Protein AF-A0A0G1IXS9-F1 (afdb_monomer)

Sequence (133 aa):
MKNGIKLLLEPGTGVRDWVRYQTLNVEIGRERLNGRSVSFVKIRNGEAQFFPSGGVEVKMPGADEFRVAFQPRKVLEIRDLKGSLIERNHYLCTECATLTGKMENYEPSTVVAGRVNANFKCTKCGHQWEKRV

pLDDT: mean 87.48, s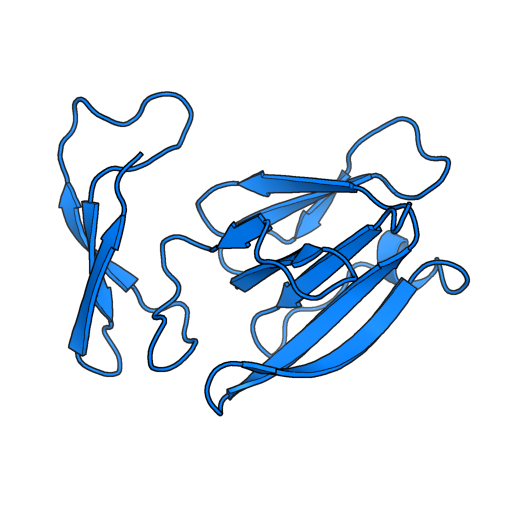td 12.35, range [40.06, 97.38]

Structure (mmCIF, N/CA/C/O backbone):
data_AF-A0A0G1IXS9-F1
#
_entry.id   AF-A0A0G1IXS9-F1
#
loop_
_atom_site.group_PDB
_atom_site.id
_atom_site.type_symbol
_atom_site.label_atom_id
_atom_site.l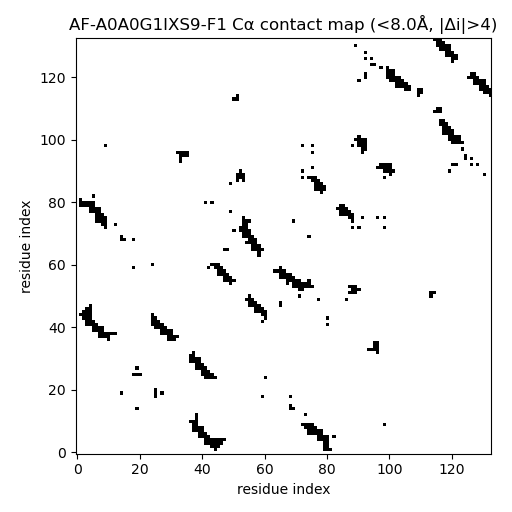abel_alt_id
_atom_site.label_comp_id
_atom_site.label_asym_id
_atom_site.label_entity_id
_atom_site.label_seq_id
_atom_site.pdbx_PDB_ins_code
_atom_site.Cartn_x
_atom_site.Cartn_y
_atom_site.Cartn_z
_atom_site.occupancy
_atom_site.B_iso_or_equiv
_atom_site.auth_seq_id
_atom_site.auth_comp_id
_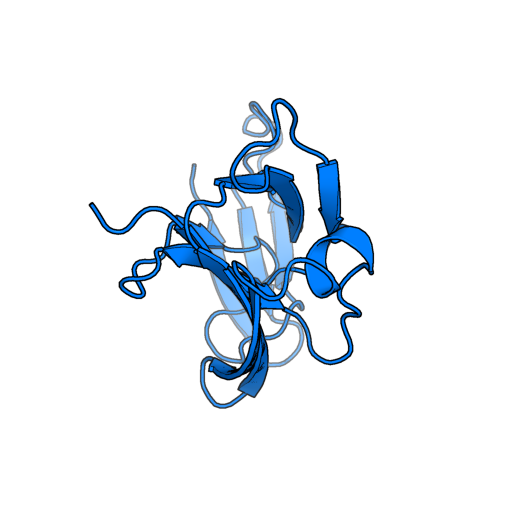atom_site.auth_asym_id
_atom_site.auth_atom_id
_atom_site.pdbx_PDB_model_num
ATOM 1 N N . MET A 1 1 ? -11.860 18.145 8.948 1.00 40.06 1 MET A N 1
ATOM 2 C CA . MET A 1 1 ? -10.645 17.323 9.133 1.00 40.06 1 MET A CA 1
ATOM 3 C C . MET A 1 1 ? -11.003 15.885 8.787 1.00 40.06 1 MET A C 1
ATOM 5 O O . MET A 1 1 ? -11.932 15.358 9.380 1.00 40.06 1 MET A O 1
ATOM 9 N N . LYS A 1 2 ? -10.400 15.296 7.749 1.00 48.25 2 LYS A N 1
ATOM 10 C CA . LYS A 1 2 ? -10.626 13.886 7.375 1.00 48.25 2 LYS A CA 1
ATOM 11 C C . LYS A 1 2 ? -9.353 13.125 7.739 1.00 48.25 2 LYS A C 1
ATOM 13 O O . LYS A 1 2 ? -8.529 12.864 6.873 1.00 48.25 2 LYS A O 1
ATOM 18 N N . ASN A 1 3 ? -9.163 12.905 9.036 1.00 78.69 3 ASN A N 1
ATOM 19 C CA . ASN A 1 3 ? -7.940 12.338 9.592 1.00 78.69 3 ASN A CA 1
ATOM 20 C C . ASN A 1 3 ? -7.949 10.834 9.319 1.00 78.69 3 ASN A C 1
ATOM 22 O O . ASN A 1 3 ? -8.888 10.144 9.712 1.00 78.69 3 ASN A O 1
ATOM 26 N N . GLY A 1 4 ? -6.962 10.328 8.593 1.00 93.06 4 GLY A N 1
ATOM 27 C CA . GLY A 1 4 ? -6.850 8.906 8.306 1.00 93.06 4 GLY A CA 1
ATOM 28 C C . GLY A 1 4 ? -6.215 8.617 6.959 1.00 93.06 4 GLY A C 1
ATOM 29 O O . GLY A 1 4 ? -6.030 9.498 6.117 1.00 93.06 4 GLY A O 1
ATOM 30 N N . ILE A 1 5 ? -5.945 7.338 6.754 1.00 95.75 5 ILE A N 1
ATOM 31 C CA . ILE A 1 5 ? -5.220 6.833 5.594 1.00 95.75 5 ILE A CA 1
ATOM 32 C C . ILE A 1 5 ? -5.960 5.666 4.955 1.00 95.75 5 ILE A C 1
ATOM 34 O O . ILE A 1 5 ? -6.707 4.932 5.608 1.00 95.75 5 ILE A O 1
ATOM 38 N N . LYS A 1 6 ? -5.699 5.466 3.671 1.00 97.38 6 LYS A N 1
ATOM 39 C CA . LYS A 1 6 ? -6.061 4.279 2.912 1.00 97.38 6 LYS A CA 1
ATOM 40 C C . LYS A 1 6 ? -4.798 3.690 2.303 1.00 97.38 6 LYS A C 1
ATOM 42 O O . LYS A 1 6 ? -4.131 4.334 1.498 1.00 97.38 6 LYS A O 1
ATOM 47 N N . LEU A 1 7 ? -4.494 2.458 2.680 1.00 96.94 7 LEU A N 1
ATOM 48 C CA . LEU A 1 7 ? -3.391 1.677 2.142 1.00 96.94 7 LEU A CA 1
ATOM 49 C C . LEU A 1 7 ? -3.930 0.771 1.041 1.00 96.94 7 LEU A C 1
ATOM 51 O O . LEU A 1 7 ? -4.837 -0.023 1.299 1.00 96.94 7 LEU A O 1
ATOM 55 N N . LEU A 1 8 ? -3.380 0.878 -0.165 1.00 97.25 8 LEU A N 1
ATOM 56 C CA . LEU A 1 8 ? -3.656 -0.052 -1.259 1.00 97.25 8 LEU A CA 1
ATOM 57 C C . LEU A 1 8 ? -2.582 -1.125 -1.261 1.00 97.25 8 LEU A C 1
ATOM 59 O O . LEU A 1 8 ? -1.395 -0.811 -1.269 1.00 97.25 8 LEU A O 1
ATOM 63 N N . LEU A 1 9 ? -2.992 -2.385 -1.226 1.00 96.62 9 LEU A N 1
ATOM 64 C CA . LEU A 1 9 ? -2.114 -3.520 -0.987 1.00 96.62 9 LEU A CA 1
ATOM 65 C C . LEU A 1 9 ? -2.015 -4.418 -2.215 1.00 96.62 9 LEU A C 1
ATOM 67 O O . LEU A 1 9 ? -2.987 -4.616 -2.952 1.00 96.62 9 LEU A O 1
ATOM 71 N N . GLU A 1 10 ? -0.847 -5.031 -2.376 1.00 94.75 10 GLU A N 1
ATOM 72 C CA . GLU A 1 10 ? -0.635 -6.076 -3.368 1.00 94.75 10 GLU A CA 1
ATOM 73 C C . GLU A 1 10 ? -1.606 -7.246 -3.106 1.00 94.75 10 GLU A C 1
ATOM 75 O O . GLU A 1 10 ? -1.794 -7.634 -1.943 1.00 94.75 10 GLU A O 1
ATOM 80 N N . PRO A 1 11 ? -2.233 -7.833 -4.144 1.00 89.94 11 PRO A N 1
ATOM 81 C CA . PRO A 1 11 ? -3.120 -8.980 -3.984 1.00 89.94 11 PRO A CA 1
ATOM 82 C C . PRO A 1 11 ? -2.480 -10.112 -3.172 1.00 89.94 11 PRO A C 1
ATOM 84 O O . PRO A 1 11 ? -1.313 -10.446 -3.356 1.00 89.94 11 PRO A O 1
ATOM 87 N N . GLY A 1 12 ? -3.252 -10.699 -2.255 1.00 89.38 12 GLY A N 1
ATOM 88 C CA . GLY A 1 12 ? -2.769 -11.748 -1.348 1.00 89.38 12 GLY A CA 1
ATOM 89 C C . GLY A 1 12 ? -1.988 -11.238 -0.131 1.00 89.38 12 GLY A C 1
ATOM 90 O O . GLY A 1 12 ? -1.596 -12.038 0.715 1.00 89.38 12 GLY A O 1
ATOM 91 N N . THR A 1 13 ? -1.782 -9.925 0.013 1.00 93.69 13 THR A N 1
ATOM 92 C CA . THR A 1 13 ? -1.177 -9.359 1.226 1.00 93.69 13 THR A CA 1
ATOM 93 C C . THR A 1 13 ? -2.099 -9.556 2.429 1.00 93.69 13 THR A C 1
ATOM 95 O O . THR A 1 13 ? -3.209 -9.025 2.471 1.00 93.69 13 THR A O 1
ATOM 98 N N . GLY A 1 14 ? -1.619 -10.301 3.426 1.00 93.06 14 GLY A N 1
ATOM 99 C CA . GLY A 1 14 ? -2.297 -10.458 4.707 1.00 93.06 14 GLY A CA 1
ATOM 100 C C . GLY A 1 14 ? -2.204 -9.191 5.556 1.00 93.06 14 GLY A C 1
ATOM 101 O O . GLY A 1 14 ? -1.127 -8.618 5.718 1.00 93.06 14 GLY A O 1
ATOM 102 N N . VAL A 1 15 ? -3.334 -8.767 6.120 1.00 93.75 15 VAL A N 1
ATOM 103 C CA . VAL A 1 15 ? -3.386 -7.684 7.113 1.00 93.75 15 VAL A CA 1
ATOM 104 C C . VAL A 1 15 ? -3.122 -8.278 8.489 1.00 93.75 15 VAL A C 1
ATOM 106 O O . VAL A 1 15 ? -3.811 -9.230 8.866 1.00 93.75 15 VAL A O 1
ATOM 109 N N . ARG A 1 16 ? -2.143 -7.722 9.215 1.00 92.88 16 ARG A N 1
ATOM 110 C CA . ARG A 1 16 ? -1.774 -8.170 10.564 1.00 92.88 16 ARG A CA 1
ATOM 111 C C . ARG A 1 16 ? -2.941 -8.028 11.538 1.00 92.88 16 ARG A C 1
ATOM 113 O O . ARG A 1 16 ? -3.686 -7.051 11.489 1.00 92.88 16 ARG A O 1
ATOM 120 N N . ASP A 1 17 ? -3.030 -8.969 12.466 1.00 94.19 17 ASP A N 1
ATOM 121 C CA . ASP A 1 17 ? -4.110 -9.076 13.449 1.00 94.19 17 ASP A CA 1
ATOM 122 C C . ASP A 1 17 ? -4.300 -7.816 14.295 1.00 94.19 17 ASP A C 1
ATOM 124 O O . ASP A 1 17 ? -5.420 -7.344 14.458 1.00 94.19 17 ASP A O 1
ATOM 128 N N . TRP A 1 18 ? -3.207 -7.196 14.745 1.00 93.19 18 TRP A N 1
ATOM 129 C CA . TRP A 1 18 ? -3.273 -5.968 15.543 1.00 93.19 18 TRP A CA 1
ATOM 130 C C . TRP A 1 18 ? -3.900 -4.780 14.791 1.00 93.19 18 TRP A C 1
ATOM 132 O O . TRP A 1 18 ? -4.461 -3.892 15.425 1.00 93.19 18 TRP A O 1
ATOM 142 N N . VAL A 1 19 ? -3.843 -4.775 13.453 1.00 92.31 19 VAL A 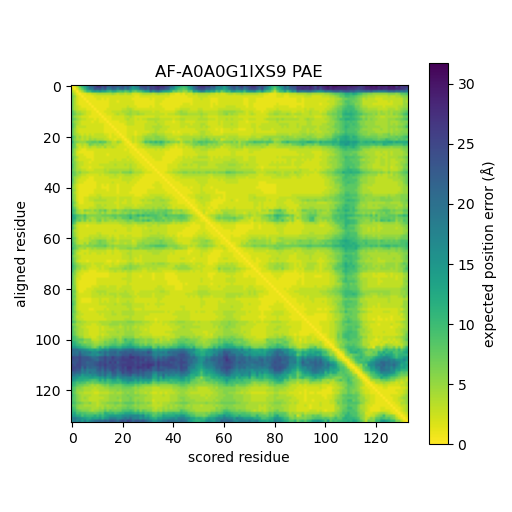N 1
ATOM 143 C CA . VAL A 1 19 ? -4.575 -3.815 12.611 1.00 92.31 19 VAL A CA 1
ATOM 144 C C . VAL A 1 19 ? -6.007 -4.303 12.404 1.00 92.31 19 VAL A C 1
ATOM 146 O O . VAL A 1 19 ? -6.957 -3.550 12.589 1.00 92.31 19 VAL A O 1
ATOM 149 N N . ARG A 1 20 ? -6.178 -5.579 12.038 1.00 91.81 20 ARG A N 1
ATOM 150 C CA . ARG A 1 20 ? -7.480 -6.170 11.697 1.00 91.81 20 ARG A CA 1
ATOM 151 C C . ARG A 1 20 ? -8.495 -6.086 12.838 1.00 91.81 20 ARG A C 1
ATOM 153 O O . ARG A 1 20 ? -9.668 -5.844 12.572 1.00 91.81 20 ARG A O 1
ATOM 160 N N . TYR A 1 21 ? -8.064 -6.279 14.082 1.00 90.69 21 TYR A N 1
ATOM 161 C CA . TYR A 1 21 ? -8.961 -6.321 15.241 1.00 90.69 21 TYR A CA 1
ATOM 162 C C . TYR A 1 21 ? -9.425 -4.940 15.731 1.00 90.69 21 TYR A C 1
ATOM 164 O O . TYR A 1 21 ? -10.271 -4.856 16.615 1.00 90.69 21 TYR A O 1
ATOM 172 N N . GLN A 1 22 ? -8.958 -3.849 15.120 1.00 87.94 22 GLN A N 1
ATOM 173 C CA . GLN A 1 22 ? -9.391 -2.481 15.427 1.00 87.94 22 GLN A CA 1
ATOM 174 C C . GLN A 1 22 ? -10.643 -2.093 14.619 1.00 87.94 22 GLN A C 1
ATOM 176 O O . GLN A 1 22 ? -10.656 -1.104 13.884 1.00 87.94 22 GLN A O 1
ATOM 181 N N . THR A 1 23 ? -11.709 -2.886 14.738 1.00 84.62 23 THR A N 1
ATOM 182 C CA . THR A 1 23 ? -12.899 -2.844 13.860 1.00 84.62 23 THR A CA 1
ATOM 183 C C . THR A 1 23 ? -13.653 -1.511 13.870 1.00 84.62 23 THR A C 1
ATOM 185 O O . THR A 1 23 ? -14.274 -1.146 12.875 1.00 84.62 23 THR A O 1
ATOM 188 N N . LEU A 1 24 ? -13.559 -0.730 14.952 1.00 85.44 24 LEU A N 1
ATOM 189 C CA . LEU A 1 24 ? -14.143 0.614 15.015 1.00 85.44 24 LEU A CA 1
ATOM 190 C C . LEU A 1 24 ? -13.416 1.620 14.115 1.00 85.44 24 LEU A C 1
ATOM 192 O O . LEU A 1 24 ? -14.026 2.585 13.667 1.00 85.44 24 LEU A O 1
ATOM 196 N N . ASN A 1 25 ? -12.140 1.404 13.803 1.00 92.25 25 ASN A N 1
ATOM 197 C CA . ASN A 1 25 ? -11.328 2.350 13.034 1.00 92.25 25 ASN A CA 1
ATOM 198 C C . ASN A 1 25 ? -10.891 1.800 11.675 1.00 92.25 25 ASN A C 1
ATOM 200 O O . ASN A 1 25 ? -10.502 2.585 10.809 1.00 92.25 25 ASN A O 1
ATOM 204 N N . VAL A 1 26 ? -10.978 0.484 11.478 1.00 95.25 26 VAL A N 1
ATOM 205 C CA . VAL A 1 26 ? -10.414 -0.207 10.322 1.00 95.25 26 VAL A CA 1
ATOM 206 C C . VAL A 1 26 ? -11.498 -0.789 9.423 1.00 95.25 26 VAL A C 1
ATOM 208 O O . VAL A 1 26 ? -12.358 -1.544 9.864 1.00 95.25 26 VAL A O 1
ATOM 211 N N . GLU A 1 27 ? -11.407 -0.476 8.134 1.00 96.12 27 GLU A N 1
ATOM 212 C CA . GLU A 1 27 ? -12.209 -1.083 7.069 1.00 96.12 27 GLU A CA 1
ATOM 213 C C . GLU A 1 27 ? -11.262 -1.784 6.091 1.00 96.12 27 GLU A C 1
ATOM 215 O O . GLU A 1 27 ? -10.310 -1.178 5.594 1.00 96.12 27 GLU A O 1
ATOM 220 N N . ILE A 1 28 ? -11.521 -3.059 5.804 1.00 96.06 28 ILE A N 1
ATOM 221 C CA . ILE A 1 28 ? -10.736 -3.862 4.863 1.00 96.06 28 ILE A CA 1
ATOM 222 C C . ILE A 1 28 ? -11.652 -4.274 3.721 1.00 96.06 28 ILE A C 1
ATOM 224 O O . ILE A 1 28 ? -12.764 -4.744 3.950 1.00 96.06 28 ILE A O 1
ATOM 228 N N . GLY A 1 29 ? -11.178 -4.135 2.490 1.00 95.50 29 GLY A N 1
ATOM 229 C CA . GLY A 1 29 ? -11.973 -4.494 1.325 1.00 95.50 29 GLY A CA 1
ATOM 230 C C . GLY A 1 29 ? -11.137 -4.657 0.070 1.00 95.50 29 GLY A C 1
ATOM 231 O O . GLY A 1 29 ? -9.920 -4.850 0.123 1.00 95.50 29 GLY A O 1
ATOM 232 N N . ARG A 1 30 ? -11.813 -4.599 -1.076 1.00 96.38 30 ARG A N 1
ATOM 233 C CA . ARG A 1 30 ? -11.198 -4.672 -2.401 1.00 96.38 30 ARG A CA 1
ATOM 234 C C . ARG A 1 30 ? -11.694 -3.540 -3.280 1.00 96.38 30 ARG A C 1
ATOM 236 O O . ARG A 1 30 ? -12.835 -3.110 -3.152 1.00 96.38 30 ARG A O 1
ATOM 243 N N . GLU A 1 31 ? -10.844 -3.097 -4.193 1.00 95.62 31 GLU A N 1
ATOM 244 C CA . GLU A 1 31 ? -11.210 -2.128 -5.224 1.00 95.62 31 GLU A CA 1
ATOM 245 C C . GLU A 1 31 ? -10.366 -2.293 -6.492 1.00 95.62 31 GLU A C 1
ATOM 247 O O . GLU A 1 31 ? -9.552 -3.215 -6.595 1.00 95.62 31 GLU A O 1
ATOM 252 N N . ARG A 1 32 ? -10.568 -1.404 -7.471 1.00 94.94 32 ARG A N 1
ATOM 253 C CA . ARG A 1 32 ? -9.796 -1.365 -8.714 1.00 94.94 32 ARG A CA 1
ATOM 254 C C . ARG A 1 32 ? -8.750 -0.252 -8.674 1.00 94.94 32 ARG A C 1
ATOM 256 O O . ARG A 1 32 ? -9.091 0.905 -8.457 1.00 94.94 32 ARG A O 1
ATOM 263 N N . LEU A 1 33 ? -7.503 -0.606 -8.966 1.00 94.62 33 LEU A N 1
ATOM 264 C CA . LEU A 1 33 ? -6.412 0.320 -9.261 1.00 94.62 33 LEU A CA 1
ATOM 265 C C . LEU A 1 33 ? -5.936 0.030 -10.686 1.00 94.62 33 LEU A C 1
ATOM 267 O O . LEU A 1 33 ? -5.395 -1.042 -10.944 1.00 94.62 33 LEU A O 1
ATOM 271 N N . ASN A 1 34 ? -6.202 0.951 -11.613 1.00 91.44 34 ASN A N 1
ATOM 272 C CA . ASN A 1 34 ? -5.857 0.842 -13.039 1.00 91.44 34 ASN A CA 1
ATOM 273 C C . ASN A 1 34 ? -6.268 -0.523 -13.630 1.00 91.44 34 ASN A C 1
ATOM 275 O O . ASN A 1 34 ? -5.461 -1.294 -14.139 1.00 91.44 34 ASN A O 1
ATOM 279 N N . GLY A 1 35 ? -7.545 -0.880 -13.440 1.00 88.94 35 GLY A N 1
ATOM 280 C CA . GLY A 1 35 ? -8.135 -2.151 -13.886 1.00 88.94 35 GLY A CA 1
ATOM 281 C C . GLY A 1 35 ? -7.789 -3.378 -13.028 1.00 88.94 35 GLY A C 1
ATOM 282 O O . GLY A 1 35 ? -8.543 -4.359 -13.020 1.00 88.94 35 GLY A O 1
ATOM 283 N N . ARG A 1 36 ? -6.720 -3.337 -12.225 1.00 91.88 36 ARG A N 1
ATOM 284 C CA . ARG A 1 36 ? -6.306 -4.441 -11.348 1.00 91.88 36 ARG A CA 1
ATOM 285 C C . ARG A 1 36 ? -7.120 -4.457 -10.055 1.00 91.88 36 ARG A C 1
ATOM 287 O O . ARG A 1 36 ? -7.265 -3.434 -9.397 1.00 91.88 36 ARG A O 1
ATOM 294 N N . SER A 1 37 ? -7.638 -5.625 -9.668 1.00 94.62 37 SER A N 1
ATOM 295 C CA . SER A 1 37 ? -8.239 -5.800 -8.340 1.00 94.62 37 SER A CA 1
ATOM 296 C C . SER A 1 37 ? -7.142 -5.792 -7.277 1.00 94.62 37 SER A C 1
ATOM 298 O O . SER A 1 37 ? -6.229 -6.614 -7.343 1.00 94.62 37 SER A O 1
ATOM 300 N N . VAL A 1 38 ? -7.255 -4.908 -6.292 1.00 95.75 38 VAL A N 1
ATOM 301 C CA . VAL A 1 38 ? -6.323 -4.767 -5.163 1.00 95.75 38 VAL A CA 1
ATOM 302 C C . VAL A 1 38 ? -7.087 -4.827 -3.844 1.00 95.75 38 VAL A C 1
ATOM 304 O O . VAL A 1 38 ? -8.292 -4.565 -3.811 1.00 95.75 38 VAL A O 1
ATOM 307 N N . SER A 1 39 ? -6.405 -5.190 -2.761 1.00 96.69 39 SER A N 1
ATOM 308 C CA . SER A 1 39 ? -6.976 -5.090 -1.414 1.00 96.69 39 SER A CA 1
ATOM 309 C C . SER A 1 39 ? -6.719 -3.693 -0.860 1.00 96.69 39 SER A C 1
ATOM 311 O O . SER A 1 39 ? -5.692 -3.093 -1.172 1.00 96.69 39 SER A O 1
ATOM 313 N N . PHE A 1 40 ? -7.602 -3.180 -0.010 1.00 97.31 40 PHE A N 1
ATOM 314 C CA . PHE A 1 40 ? -7.346 -1.946 0.728 1.00 97.31 40 PHE A CA 1
ATOM 315 C C . PHE A 1 40 ? -7.528 -2.137 2.230 1.00 97.31 40 PHE A C 1
ATOM 317 O O . PHE A 1 40 ? -8.302 -2.988 2.671 1.00 97.31 40 PHE A O 1
ATOM 324 N N . VAL A 1 41 ? -6.851 -1.285 2.998 1.00 97.12 41 VAL A N 1
ATOM 325 C CA . VAL A 1 41 ? -7.080 -1.075 4.431 1.00 97.12 41 VAL A CA 1
ATOM 326 C C . VAL A 1 41 ? -7.253 0.420 4.658 1.00 97.12 41 VAL A C 1
ATOM 328 O O . VAL A 1 41 ? -6.327 1.192 4.410 1.00 97.12 41 VAL A O 1
ATOM 331 N N . LYS A 1 42 ? -8.432 0.845 5.107 1.00 96.94 42 LYS A N 1
ATOM 332 C CA . LYS A 1 42 ? -8.670 2.215 5.573 1.00 96.94 42 LYS A CA 1
ATOM 333 C C . LYS A 1 42 ? -8.544 2.245 7.083 1.00 96.94 42 LYS A C 1
ATOM 335 O O . LYS A 1 42 ? -9.082 1.370 7.753 1.00 96.94 42 LYS A O 1
ATOM 340 N N . ILE A 1 43 ? -7.880 3.269 7.597 1.00 96.00 43 ILE A N 1
ATOM 341 C CA . ILE A 1 43 ? -7.687 3.484 9.027 1.00 96.00 43 ILE A CA 1
ATOM 342 C C . ILE A 1 43 ? -8.140 4.906 9.340 1.00 96.00 43 ILE A C 1
ATOM 344 O O . ILE A 1 43 ? -7.451 5.882 9.029 1.00 96.00 43 ILE A O 1
ATOM 348 N N . ARG A 1 44 ? -9.336 5.027 9.918 1.00 94.62 44 ARG A N 1
ATOM 349 C CA . ARG A 1 44 ? -9.876 6.300 10.410 1.00 94.62 44 ARG A CA 1
ATOM 350 C C . ARG A 1 44 ? -8.993 6.807 11.536 1.00 94.62 44 ARG A C 1
ATOM 352 O O . ARG A 1 44 ? -8.636 6.023 12.400 1.00 94.62 44 ARG A O 1
ATOM 359 N N . ASN A 1 45 ? -8.645 8.089 11.508 1.00 92.81 45 ASN A N 1
ATOM 360 C CA . ASN A 1 45 ? -7.744 8.768 12.445 1.00 92.81 45 ASN A CA 1
ATOM 361 C C . ASN A 1 45 ? -6.350 8.124 12.592 1.00 92.81 45 ASN A C 1
ATOM 363 O O . ASN A 1 45 ? -5.645 8.433 13.547 1.00 92.81 45 ASN A O 1
ATOM 367 N N . GLY A 1 46 ? -5.964 7.215 11.691 1.00 91.75 46 GLY A N 1
ATOM 368 C CA . GLY A 1 46 ? -4.648 6.584 11.696 1.00 91.75 46 GLY A CA 1
ATOM 369 C C . GLY A 1 46 ? -3.631 7.360 10.869 1.00 91.75 46 GLY A C 1
ATOM 370 O O . GLY A 1 46 ? -3.987 8.092 9.943 1.00 91.75 46 GLY A O 1
ATOM 371 N N . GLU A 1 47 ? -2.360 7.140 11.172 1.00 93.31 47 GLU A N 1
ATOM 372 C CA . GLU A 1 47 ? -1.223 7.695 10.438 1.00 93.31 47 GLU A CA 1
ATOM 373 C C . GLU A 1 47 ? -0.369 6.559 9.870 1.00 93.31 47 GLU A C 1
ATOM 375 O O . GLU A 1 47 ? -0.357 5.449 10.408 1.00 93.31 47 GLU A O 1
ATOM 380 N N . ALA A 1 48 ? 0.363 6.832 8.789 1.00 92.88 48 ALA A N 1
ATOM 381 C CA . ALA A 1 48 ? 1.341 5.901 8.243 1.00 92.88 48 ALA A CA 1
ATOM 382 C C . ALA A 1 48 ? 2.649 6.599 7.902 1.00 92.88 48 ALA A C 1
ATOM 384 O O . ALA A 1 48 ? 2.650 7.704 7.360 1.00 92.88 48 ALA A O 1
ATOM 385 N N . GLN A 1 49 ? 3.746 5.894 8.154 1.00 91.31 49 GLN A N 1
ATOM 386 C CA . GLN A 1 49 ? 5.055 6.214 7.605 1.00 91.31 49 GLN A CA 1
ATOM 387 C C . GLN A 1 49 ? 5.358 5.229 6.479 1.00 91.31 49 GLN A C 1
ATOM 389 O O . GLN A 1 49 ? 5.268 4.010 6.654 1.00 91.31 49 GLN A O 1
ATOM 394 N N . PHE A 1 50 ? 5.665 5.771 5.301 1.00 86.00 50 PHE A N 1
ATOM 395 C CA . PHE A 1 50 ? 5.941 4.988 4.105 1.00 86.00 50 PHE A CA 1
ATOM 396 C C . PHE A 1 50 ? 7.436 4.923 3.840 1.00 86.00 50 PHE A C 1
ATOM 398 O O . PHE A 1 50 ? 8.100 5.947 3.687 1.00 86.00 50 PHE A O 1
ATOM 405 N N . PHE A 1 51 ? 7.939 3.706 3.690 1.00 85.25 51 PHE A N 1
ATOM 406 C CA . PHE A 1 51 ? 9.279 3.464 3.199 1.00 85.25 51 PHE A CA 1
ATOM 407 C C . PHE A 1 51 ? 9.223 3.260 1.679 1.00 85.25 51 PHE A C 1
ATOM 409 O O . PHE A 1 51 ? 8.435 2.435 1.214 1.00 85.25 51 PHE A O 1
ATOM 416 N N . PRO A 1 52 ? 10.083 3.940 0.903 1.00 74.31 52 PRO A N 1
ATOM 417 C CA . PRO A 1 52 ? 10.177 3.925 -0.565 1.00 74.31 52 PRO A CA 1
ATOM 418 C C . PRO A 1 52 ? 9.912 2.590 -1.285 1.00 74.31 52 PRO A C 1
ATOM 420 O O . PRO A 1 52 ? 9.299 2.545 -2.357 1.00 74.31 52 PRO A O 1
ATOM 423 N N . SER A 1 53 ? 10.341 1.478 -0.685 1.00 78.62 53 SER A N 1
ATOM 424 C CA . SER A 1 53 ? 10.179 0.118 -1.208 1.00 78.62 53 SER A CA 1
ATOM 425 C C . SER A 1 53 ? 8.791 -0.501 -0.970 1.00 78.62 53 SER A C 1
ATOM 427 O O . SER A 1 53 ? 8.545 -1.632 -1.400 1.00 78.62 53 SER A O 1
ATOM 429 N N . GLY A 1 54 ? 7.869 0.204 -0.313 1.00 82.88 54 GLY A N 1
ATOM 430 C CA . GLY A 1 54 ? 6.530 -0.269 0.052 1.00 82.88 54 GLY A CA 1
ATOM 431 C C . GLY A 1 54 ? 6.406 -0.868 1.444 1.00 82.88 54 GLY A C 1
ATOM 432 O O . GLY A 1 54 ? 5.420 -1.565 1.688 1.00 82.88 54 GLY A O 1
ATOM 433 N N . GLY A 1 55 ? 7.403 -0.665 2.308 1.00 90.56 55 GLY A N 1
ATOM 434 C CA . GLY A 1 55 ? 7.281 -0.961 3.733 1.00 90.56 55 GLY A CA 1
ATOM 435 C C . GLY A 1 55 ? 6.433 0.119 4.391 1.00 90.56 55 GLY A C 1
ATOM 436 O O . GLY A 1 55 ? 6.549 1.285 4.022 1.00 90.56 55 GLY A O 1
ATOM 437 N N . VAL A 1 56 ? 5.557 -0.252 5.321 1.00 94.31 56 VAL A N 1
ATOM 438 C CA . VAL A 1 56 ? 4.678 0.711 5.992 1.00 94.31 56 VAL A CA 1
ATOM 439 C C . VAL A 1 56 ? 4.567 0.407 7.470 1.00 94.31 56 VAL A C 1
ATOM 441 O O . VAL A 1 56 ? 4.208 -0.705 7.878 1.00 94.31 56 VAL A O 1
ATOM 444 N N . GLU A 1 57 ? 4.810 1.444 8.254 1.00 95.62 57 GLU A N 1
ATOM 445 C CA . GLU A 1 57 ? 4.456 1.507 9.659 1.00 95.62 57 GLU A CA 1
ATOM 446 C C . GLU A 1 57 ? 3.165 2.297 9.828 1.00 95.62 57 GLU A C 1
ATOM 448 O O . GLU A 1 57 ? 2.919 3.267 9.113 1.00 95.62 57 GLU A O 1
ATOM 453 N N . VAL A 1 58 ? 2.329 1.866 10.767 1.00 94.94 58 VAL A N 1
ATOM 454 C CA . VAL A 1 58 ? 1.043 2.497 11.067 1.00 94.94 58 VAL A CA 1
ATOM 455 C C . VAL A 1 58 ? 1.007 2.868 12.540 1.00 94.94 58 VAL A C 1
ATOM 457 O O . VAL A 1 58 ? 1.361 2.051 13.391 1.00 94.94 58 VAL A O 1
ATOM 460 N N . LYS A 1 59 ? 0.520 4.074 12.829 1.00 94.75 59 LYS A N 1
ATOM 461 C CA . LYS A 1 59 ? 0.086 4.481 14.166 1.00 94.75 59 LYS A CA 1
ATOM 462 C C . LYS A 1 59 ? -1.436 4.455 14.199 1.00 94.75 59 LYS A C 1
ATOM 464 O O . LYS A 1 59 ? -2.098 5.126 13.401 1.00 94.75 59 LYS A O 1
ATOM 469 N N . MET A 1 60 ? -1.991 3.636 15.087 1.00 93.19 60 MET A N 1
ATOM 470 C CA . MET A 1 60 ? -3.440 3.539 15.264 1.00 93.19 60 MET A CA 1
ATOM 471 C C . MET A 1 60 ? -3.977 4.735 16.050 1.00 93.19 60 MET A C 1
ATOM 473 O O . MET A 1 60 ? -3.232 5.349 16.814 1.00 93.19 60 MET A O 1
ATOM 477 N N . PRO A 1 61 ? -5.272 5.058 15.913 1.00 90.25 61 PRO A N 1
ATOM 478 C CA . PRO A 1 61 ? -5.901 6.070 16.752 1.00 90.25 61 PRO A CA 1
ATOM 479 C C . PRO A 1 61 ? -5.727 5.730 18.233 1.00 90.25 61 PRO A C 1
ATOM 481 O O . PRO A 1 61 ? -6.053 4.619 18.646 1.00 90.25 61 PRO A O 1
ATOM 484 N N . GLY A 1 62 ? -5.225 6.686 19.016 1.00 87.25 62 GLY A N 1
ATOM 485 C CA . GLY A 1 62 ? -4.975 6.504 20.449 1.00 87.25 62 GLY A CA 1
ATOM 486 C C . GLY A 1 62 ? -3.720 5.697 20.795 1.00 87.25 62 GLY A C 1
ATOM 487 O O . GLY A 1 62 ? -3.516 5.407 21.966 1.00 87.25 62 GLY A O 1
ATOM 488 N N . ALA A 1 63 ? -2.894 5.325 19.811 1.00 89.25 63 ALA A N 1
ATOM 489 C CA . ALA A 1 63 ? -1.571 4.760 20.053 1.00 89.25 63 ALA A CA 1
ATOM 490 C C . ALA A 1 63 ? -0.495 5.856 20.021 1.00 89.25 63 ALA A C 1
ATOM 492 O O . ALA A 1 63 ? -0.561 6.770 19.193 1.00 89.25 63 ALA A O 1
ATOM 493 N N . ASP A 1 64 ? 0.522 5.708 20.868 1.00 90.38 64 ASP A N 1
ATOM 494 C CA . ASP A 1 64 ? 1.629 6.666 20.978 1.00 90.38 64 ASP A CA 1
ATOM 495 C C . ASP A 1 64 ? 2.765 6.397 19.978 1.00 90.38 64 ASP A C 1
ATOM 497 O O . ASP A 1 64 ? 3.571 7.282 19.696 1.00 90.38 64 ASP A O 1
ATOM 501 N N . GLU A 1 65 ? 2.817 5.196 19.393 1.00 92.69 65 GLU A N 1
ATOM 502 C CA . GLU A 1 65 ? 3.929 4.755 18.548 1.00 92.69 65 GLU A CA 1
ATOM 503 C C . GLU A 1 65 ? 3.497 4.146 17.208 1.00 92.69 65 GLU A C 1
ATOM 505 O O . GLU A 1 65 ? 2.420 3.557 17.052 1.00 92.69 65 GLU A O 1
ATOM 510 N N . PHE A 1 66 ? 4.390 4.271 16.227 1.00 95.06 66 PHE A N 1
ATOM 511 C CA . PHE A 1 66 ? 4.295 3.587 14.945 1.00 95.06 66 PHE A CA 1
ATOM 512 C C . PHE A 1 66 ? 4.750 2.135 15.083 1.00 95.06 66 PHE A C 1
ATOM 514 O O . PHE A 1 66 ? 5.743 1.832 15.742 1.00 95.06 66 PHE A O 1
ATOM 521 N N . ARG A 1 67 ? 4.027 1.219 14.434 1.00 95.06 67 ARG A N 1
ATOM 522 C CA . ARG A 1 67 ? 4.378 -0.205 14.399 1.00 95.06 67 ARG A CA 1
ATOM 523 C C . ARG A 1 67 ? 4.364 -0.728 12.973 1.00 95.06 67 ARG A C 1
ATOM 525 O O . ARG A 1 67 ? 3.484 -0.384 12.181 1.00 95.06 67 ARG A O 1
ATOM 532 N N . VAL A 1 68 ? 5.303 -1.620 12.655 1.00 93.69 68 VAL A N 1
ATOM 533 C CA . VAL A 1 68 ? 5.408 -2.245 11.326 1.00 93.69 68 VAL A CA 1
ATOM 534 C C . VAL A 1 68 ? 4.132 -3.018 10.999 1.00 93.69 68 VAL A C 1
ATOM 536 O O . VAL A 1 68 ? 3.836 -4.066 11.586 1.00 93.69 68 VAL A O 1
ATOM 539 N N . ALA A 1 69 ? 3.386 -2.512 10.019 1.00 94.06 69 ALA A N 1
ATOM 540 C CA . ALA A 1 69 ? 2.167 -3.130 9.514 1.00 94.06 69 ALA A CA 1
ATOM 541 C C . ALA A 1 69 ? 2.476 -4.011 8.299 1.00 94.06 69 ALA A C 1
ATOM 543 O O . ALA A 1 69 ? 2.052 -5.170 8.247 1.00 94.06 69 ALA A O 1
ATOM 544 N N . PHE A 1 70 ? 3.283 -3.502 7.363 1.00 95.31 70 PHE A N 1
ATOM 545 C CA . PHE A 1 70 ? 3.575 -4.163 6.094 1.00 95.31 70 PHE A CA 1
ATOM 546 C C . PHE A 1 70 ? 5.066 -4.111 5.754 1.00 95.31 70 PHE A C 1
ATOM 548 O O . PHE A 1 70 ? 5.720 -3.084 5.904 1.00 95.31 70 PHE A O 1
ATOM 555 N N . GLN A 1 71 ? 5.592 -5.238 5.273 1.00 91.38 71 GLN A N 1
ATOM 556 C CA . GLN A 1 71 ? 6.961 -5.346 4.762 1.00 91.38 71 GLN A CA 1
ATOM 557 C C . GLN A 1 71 ? 7.093 -4.679 3.378 1.00 91.38 71 GLN A C 1
ATOM 559 O O . GLN A 1 71 ? 6.073 -4.450 2.721 1.00 91.38 71 GLN A O 1
ATOM 564 N N . PRO A 1 72 ? 8.320 -4.405 2.892 1.00 90.00 72 PRO A N 1
ATOM 565 C CA . PRO A 1 72 ? 8.557 -3.944 1.527 1.00 90.00 72 PRO A CA 1
ATOM 566 C C . PRO A 1 72 ? 7.805 -4.746 0.460 1.00 90.00 72 PRO A C 1
ATOM 568 O O . PRO A 1 72 ? 7.590 -5.953 0.589 1.00 90.00 72 PRO A O 1
ATOM 571 N N . ARG A 1 73 ? 7.426 -4.065 -0.626 1.00 89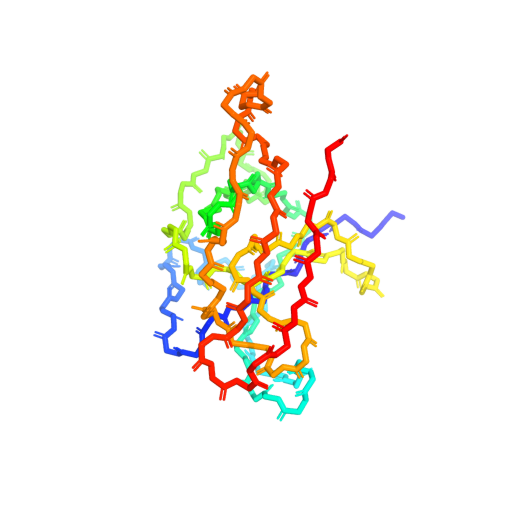.44 73 ARG A N 1
ATOM 572 C CA . ARG A 1 73 ? 6.667 -4.60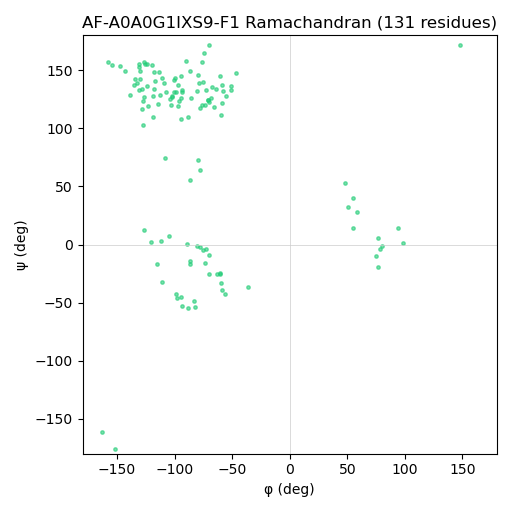8 -1.765 1.00 89.44 73 ARG A CA 1
ATOM 573 C C . ARG A 1 73 ? 5.301 -5.204 -1.399 1.00 89.44 73 ARG A C 1
ATOM 575 O O . ARG A 1 73 ? 4.818 -6.105 -2.081 1.00 89.44 73 ARG A O 1
ATOM 582 N N . LYS A 1 74 ? 4.671 -4.709 -0.331 1.00 93.88 74 LYS A N 1
ATOM 583 C CA . LYS A 1 74 ? 3.295 -5.079 0.039 1.00 93.88 74 LYS A CA 1
ATOM 584 C C . LYS A 1 74 ? 2.302 -3.939 -0.134 1.00 93.88 74 LYS A C 1
ATOM 586 O O . LYS A 1 74 ? 1.158 -4.203 -0.493 1.00 93.88 74 LYS A O 1
ATOM 591 N N . VAL A 1 75 ? 2.731 -2.694 0.067 1.00 96.06 75 VAL A N 1
ATOM 592 C CA . VAL A 1 75 ? 1.893 -1.510 -0.160 1.00 96.06 75 VAL A CA 1
ATOM 593 C C . VAL A 1 75 ? 2.208 -0.894 -1.522 1.00 96.06 75 VAL A C 1
ATOM 595 O O . VAL A 1 75 ? 3.375 -0.701 -1.872 1.00 96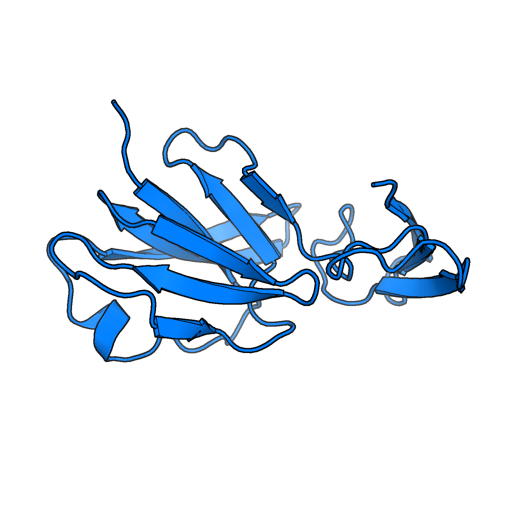.06 75 VAL A O 1
ATOM 598 N N . LEU A 1 76 ? 1.155 -0.616 -2.290 1.00 95.50 76 LEU A N 1
ATOM 599 C CA . LEU A 1 76 ? 1.173 -0.004 -3.619 1.00 95.50 76 LEU A CA 1
ATOM 600 C C . LEU A 1 76 ? 1.134 1.519 -3.507 1.00 95.50 76 LEU A C 1
ATOM 602 O O . LEU A 1 76 ? 2.015 2.208 -4.018 1.00 95.50 76 LEU A O 1
ATOM 606 N N . GLU A 1 77 ? 0.125 2.029 -2.805 1.00 95.19 77 GLU A N 1
ATOM 607 C CA . GLU A 1 77 ? -0.115 3.455 -2.597 1.00 95.19 77 GLU A CA 1
ATOM 608 C C . GLU A 1 77 ? -0.642 3.703 -1.186 1.00 95.19 77 GLU A C 1
ATOM 610 O O . GLU A 1 77 ? -1.369 2.876 -0.625 1.00 95.19 77 GLU A O 1
ATOM 615 N N . ILE A 1 78 ? -0.319 4.876 -0.650 1.00 94.94 78 ILE A N 1
ATOM 616 C CA . ILE A 1 78 ? -1.023 5.479 0.476 1.00 94.94 78 ILE A CA 1
ATOM 617 C C . ILE A 1 78 ? -1.829 6.650 -0.065 1.00 94.94 78 ILE A C 1
ATOM 619 O O . ILE A 1 78 ? -1.305 7.504 -0.782 1.00 94.94 78 ILE A O 1
ATOM 623 N N . ARG A 1 79 ? -3.104 6.702 0.300 1.00 95.62 79 ARG A N 1
ATOM 624 C CA . ARG A 1 79 ? -3.997 7.817 0.003 1.00 95.62 79 ARG A CA 1
ATOM 625 C C . ARG A 1 79 ? -4.594 8.364 1.288 1.00 95.62 79 ARG A C 1
ATOM 627 O O . ARG A 1 79 ? -4.717 7.636 2.273 1.00 95.62 79 ARG A O 1
ATOM 634 N N . ASP A 1 80 ? -4.999 9.623 1.277 1.00 94.81 80 ASP A N 1
ATOM 635 C CA . ASP A 1 80 ? -5.884 10.133 2.320 1.00 94.81 80 ASP A CA 1
ATOM 636 C C . ASP A 1 80 ? -7.296 9.521 2.166 1.00 94.81 80 ASP A C 1
ATOM 638 O O . ASP A 1 80 ? -7.626 8.864 1.170 1.00 94.81 80 ASP A O 1
ATOM 642 N N . LEU A 1 81 ? -8.177 9.751 3.143 1.00 94.19 81 LEU A N 1
ATOM 643 C CA . LEU A 1 81 ? -9.569 9.282 3.057 1.00 94.19 81 LEU A CA 1
ATOM 644 C C . LEU A 1 81 ? -10.444 10.071 2.058 1.00 94.19 81 LEU A C 1
ATOM 646 O O . LEU A 1 81 ? -11.607 9.718 1.863 1.00 94.19 81 LEU A O 1
ATOM 650 N N . LYS A 1 82 ? -9.930 11.136 1.428 1.00 93.25 82 LYS A N 1
ATOM 651 C CA . LYS A 1 82 ? -10.574 11.816 0.287 1.00 93.25 82 LYS A CA 1
ATOM 652 C C . LYS A 1 82 ? -10.201 11.170 -1.051 1.00 93.25 82 LYS A C 1
ATOM 654 O O . LYS A 1 82 ? -10.881 11.432 -2.037 1.00 93.25 82 LYS A O 1
ATOM 659 N N . GLY A 1 83 ? -9.176 10.321 -1.073 1.00 92.12 83 GLY A N 1
ATOM 660 C CA . GLY A 1 83 ? -8.648 9.669 -2.266 1.00 92.12 83 GLY A CA 1
ATOM 661 C C . GLY A 1 83 ? -7.410 10.346 -2.859 1.00 92.12 83 GLY A C 1
ATOM 662 O O . GLY A 1 83 ? -6.906 9.849 -3.867 1.00 92.12 83 GLY A O 1
ATOM 663 N N . SER A 1 84 ? -6.902 11.420 -2.247 1.00 94.69 84 SER A N 1
ATOM 664 C CA . SER A 1 84 ? -5.673 12.100 -2.670 1.00 94.69 84 SER A CA 1
ATOM 665 C C . SER A 1 84 ? -4.469 11.192 -2.437 1.00 94.69 84 SER A C 1
ATOM 667 O O . SER A 1 84 ? -4.359 10.575 -1.377 1.00 94.69 84 SER A O 1
ATOM 669 N N . LEU A 1 85 ? -3.556 11.113 -3.406 1.00 93.19 85 LEU A N 1
ATOM 670 C CA . LEU A 1 85 ? -2.311 10.360 -3.260 1.00 93.19 85 LEU A CA 1
ATOM 671 C C . LEU A 1 85 ? -1.404 11.041 -2.226 1.00 93.19 85 LEU A C 1
ATOM 673 O O . LEU A 1 85 ? -1.105 12.223 -2.363 1.00 93.19 85 LEU A O 1
ATOM 677 N N . ILE A 1 86 ? -0.969 10.285 -1.218 1.00 91.94 86 ILE A N 1
ATOM 678 C CA . ILE A 1 86 ? 0.052 10.710 -0.252 1.00 91.94 86 ILE A CA 1
ATOM 679 C C . ILE A 1 86 ? 1.419 10.226 -0.734 1.00 91.94 86 ILE A C 1
ATOM 681 O O . ILE A 1 86 ? 2.340 11.020 -0.865 1.00 91.94 86 ILE A O 1
ATOM 685 N N . GLU A 1 87 ? 1.549 8.928 -1.023 1.00 90.69 87 GLU A N 1
ATOM 686 C CA . GLU A 1 87 ? 2.817 8.334 -1.459 1.00 90.69 87 GLU A CA 1
ATOM 687 C C . GLU A 1 87 ? 2.586 7.068 -2.296 1.00 90.69 87 GLU A C 1
ATOM 689 O O . GLU A 1 87 ? 1.562 6.387 -2.160 1.00 90.69 87 GLU A O 1
ATOM 694 N N . ARG A 1 88 ? 3.551 6.739 -3.164 1.00 91.56 88 ARG A N 1
ATOM 695 C CA . ARG A 1 88 ? 3.503 5.584 -4.070 1.00 91.56 88 ARG A CA 1
ATOM 696 C C . ARG A 1 88 ? 4.806 4.787 -4.040 1.00 91.56 88 ARG A C 1
ATOM 698 O O . ARG A 1 88 ? 5.905 5.343 -4.117 1.00 91.56 88 ARG A O 1
ATOM 705 N N . ASN A 1 89 ? 4.673 3.461 -4.051 1.00 91.88 89 ASN A N 1
ATOM 706 C CA . ASN A 1 89 ? 5.798 2.534 -4.156 1.00 91.88 89 ASN A CA 1
ATOM 707 C C . ASN A 1 89 ? 6.620 2.763 -5.430 1.00 91.88 89 ASN A C 1
ATOM 709 O O . ASN A 1 89 ? 6.071 2.830 -6.528 1.00 91.88 89 ASN A O 1
ATOM 713 N N . HIS A 1 90 ? 7.944 2.830 -5.285 1.00 88.62 90 HIS A N 1
ATOM 714 C CA . HIS A 1 90 ? 8.877 3.120 -6.381 1.00 88.62 90 HIS A CA 1
ATOM 715 C C . HIS A 1 90 ? 8.794 2.089 -7.509 1.00 88.62 90 HIS A C 1
ATOM 717 O O . HIS A 1 90 ? 8.956 2.419 -8.680 1.00 88.62 90 HIS A O 1
ATOM 723 N N . TYR A 1 91 ? 8.506 0.839 -7.147 1.00 90.12 91 TYR A N 1
ATOM 724 C CA . TYR A 1 91 ? 8.452 -0.284 -8.073 1.00 90.12 91 TYR A CA 1
ATOM 725 C C . TYR A 1 91 ? 7.060 -0.487 -8.689 1.00 90.12 91 TYR A C 1
ATOM 727 O O . TYR A 1 91 ? 6.880 -1.427 -9.467 1.00 90.12 91 TYR A O 1
ATOM 735 N N . LEU A 1 92 ? 6.068 0.343 -8.343 1.00 93.38 92 LEU A N 1
ATOM 736 C CA . LEU A 1 92 ? 4.717 0.238 -8.886 1.00 93.38 92 LEU A CA 1
ATOM 737 C C . LEU A 1 92 ? 4.654 0.816 -10.297 1.00 93.38 92 LEU A C 1
ATOM 739 O O . LEU A 1 92 ? 4.798 2.019 -10.495 1.00 93.38 92 LEU A O 1
ATOM 743 N N . CYS A 1 93 ? 4.336 -0.034 -11.269 1.00 92.75 93 CYS A N 1
ATOM 744 C CA . CYS A 1 93 ? 3.975 0.424 -12.600 1.00 92.75 93 CYS A CA 1
ATOM 745 C C . CYS A 1 93 ? 2.603 1.114 -12.565 1.00 92.75 93 CYS A C 1
ATOM 747 O O . CYS A 1 93 ? 1.608 0.493 -12.186 1.00 92.75 93 CYS A O 1
ATOM 749 N N . THR A 1 94 ? 2.540 2.373 -12.997 1.00 91.19 94 THR A N 1
ATOM 750 C CA . THR A 1 94 ? 1.301 3.165 -13.033 1.00 91.19 94 THR A CA 1
ATOM 751 C C . THR A 1 94 ? 0.347 2.759 -14.147 1.00 91.19 94 THR A C 1
ATOM 753 O O . THR A 1 94 ? -0.827 3.070 -14.049 1.00 91.19 94 THR A O 1
ATOM 756 N N . GLU A 1 95 ? 0.790 2.014 -15.154 1.00 92.44 95 GLU A N 1
ATOM 757 C CA . GLU A 1 95 ? -0.102 1.518 -16.210 1.00 92.44 95 GLU A CA 1
ATOM 758 C C . GLU A 1 95 ? -0.843 0.250 -15.776 1.00 92.44 95 GLU A C 1
ATOM 760 O O . GLU A 1 95 ? -2.067 0.189 -15.791 1.00 92.44 95 GLU A O 1
ATOM 765 N N . CYS A 1 96 ? -0.111 -0.774 -15.322 1.00 91.56 96 CYS A N 1
ATOM 766 C CA . CYS A 1 96 ? -0.697 -2.084 -15.010 1.00 91.56 96 CYS A CA 1
ATOM 767 C C . CYS A 1 96 ? -0.850 -2.373 -13.507 1.00 91.56 96 CYS A C 1
ATOM 769 O O . CYS A 1 96 ? -1.146 -3.512 -13.126 1.00 91.56 96 CYS A O 1
ATOM 771 N N . ALA A 1 97 ? -0.587 -1.378 -12.652 1.00 93.12 97 ALA A N 1
ATOM 772 C CA . ALA A 1 97 ? -0.677 -1.451 -11.192 1.00 93.12 97 ALA A CA 1
ATOM 773 C C . ALA A 1 97 ? 0.061 -2.655 -10.575 1.00 93.12 97 ALA A C 1
ATOM 775 O O . ALA A 1 97 ? -0.381 -3.213 -9.571 1.00 93.12 97 ALA A O 1
ATOM 776 N N . THR A 1 98 ? 1.165 -3.094 -11.190 1.00 92.06 98 THR A N 1
ATOM 777 C CA . THR A 1 98 ? 1.963 -4.249 -10.744 1.00 92.06 98 THR A CA 1
ATOM 778 C C . THR A 1 98 ? 3.312 -3.790 -10.179 1.00 92.06 98 THR A C 1
ATOM 780 O O . THR A 1 98 ? 3.939 -2.886 -10.732 1.00 92.06 98 THR A O 1
ATOM 783 N N . LEU A 1 99 ? 3.768 -4.405 -9.080 1.00 91.38 99 LEU A N 1
ATOM 784 C CA . LEU A 1 99 ? 5.073 -4.143 -8.448 1.00 91.38 99 LEU A CA 1
ATOM 785 C C . LEU A 1 99 ? 6.233 -4.815 -9.207 1.00 91.38 99 LEU A C 1
ATOM 787 O O . LEU A 1 99 ? 6.896 -5.722 -8.704 1.00 91.38 99 LEU A O 1
ATOM 791 N N . THR A 1 100 ? 6.453 -4.382 -10.445 1.00 90.12 100 THR A N 1
ATOM 792 C CA . THR A 1 100 ? 7.390 -4.986 -11.410 1.00 90.12 100 THR A CA 1
ATOM 793 C C . THR A 1 100 ? 8.390 -3.990 -11.989 1.00 90.12 100 THR A C 1
ATOM 795 O O . THR A 1 100 ? 9.055 -4.292 -12.978 1.00 90.12 100 THR A O 1
ATOM 798 N N . GLY A 1 101 ? 8.497 -2.792 -11.413 1.00 87.56 101 GLY A N 1
ATOM 799 C CA . GLY A 1 101 ? 9.524 -1.833 -11.799 1.00 87.56 101 GLY A CA 1
ATOM 800 C C . GLY A 1 101 ? 10.918 -2.418 -11.604 1.00 87.56 101 GLY A C 1
ATOM 801 O O . GLY A 1 101 ? 11.288 -2.812 -10.497 1.00 87.56 101 GLY A O 1
ATOM 802 N N . LYS A 1 102 ? 11.690 -2.475 -12.684 1.00 86.38 102 LYS A N 1
ATOM 803 C CA . LYS A 1 102 ? 13.133 -2.691 -12.657 1.00 86.38 102 LYS A CA 1
ATOM 804 C C . LYS A 1 102 ? 13.804 -1.338 -12.839 1.00 86.38 102 LYS A C 1
ATOM 806 O O . LYS A 1 102 ? 13.433 -0.591 -13.737 1.00 86.38 102 LYS A O 1
ATOM 811 N N . MET A 1 103 ? 14.762 -1.032 -11.977 1.00 84.44 103 MET A N 1
ATOM 812 C CA . MET A 1 103 ? 15.597 0.158 -12.104 1.00 84.44 103 MET A CA 1
ATOM 813 C C . MET A 1 103 ? 16.550 -0.038 -13.293 1.00 84.44 103 MET A C 1
ATOM 815 O O . MET A 1 103 ? 17.238 -1.060 -13.337 1.00 84.44 103 MET A O 1
ATOM 819 N N . GLU A 1 104 ? 16.546 0.875 -14.266 1.00 79.62 104 GLU A N 1
ATOM 820 C CA . GLU A 1 104 ? 17.418 0.799 -15.453 1.00 79.62 104 GLU A CA 1
ATOM 821 C C . GLU A 1 104 ? 18.657 1.689 -15.306 1.00 79.62 104 GLU A C 1
ATOM 823 O O . GLU A 1 104 ? 19.755 1.222 -15.584 1.00 79.62 104 GLU A O 1
ATOM 828 N N . ASN A 1 105 ? 18.498 2.912 -14.787 1.00 70.44 105 ASN A N 1
ATOM 829 C CA . ASN A 1 105 ? 19.594 3.854 -14.542 1.00 70.44 105 ASN A CA 1
ATOM 830 C C . ASN A 1 105 ? 19.497 4.406 -13.115 1.00 70.44 105 ASN A C 1
ATOM 832 O O . ASN A 1 105 ? 18.413 4.806 -12.683 1.00 70.44 105 ASN A O 1
ATOM 836 N N . TYR A 1 106 ? 20.624 4.419 -12.402 1.00 68.75 106 TYR A N 1
ATOM 837 C CA . TYR A 1 106 ? 20.748 4.865 -11.014 1.00 68.75 106 TYR A CA 1
ATOM 838 C C . TYR A 1 106 ? 21.844 5.926 -10.914 1.00 68.75 106 TYR A C 1
ATOM 840 O O . TYR A 1 106 ? 22.968 5.671 -11.342 1.00 68.75 106 TYR A O 1
ATOM 848 N N . GLU A 1 107 ? 21.529 7.087 -10.336 1.00 62.31 107 GLU A N 1
ATOM 849 C CA . GLU A 1 107 ? 22.522 8.110 -9.993 1.00 62.31 107 GLU A CA 1
ATOM 850 C C . GLU A 1 107 ? 22.962 7.941 -8.527 1.00 62.31 107 GLU A C 1
ATOM 852 O O . GLU A 1 107 ? 22.189 8.261 -7.616 1.00 62.31 107 GLU A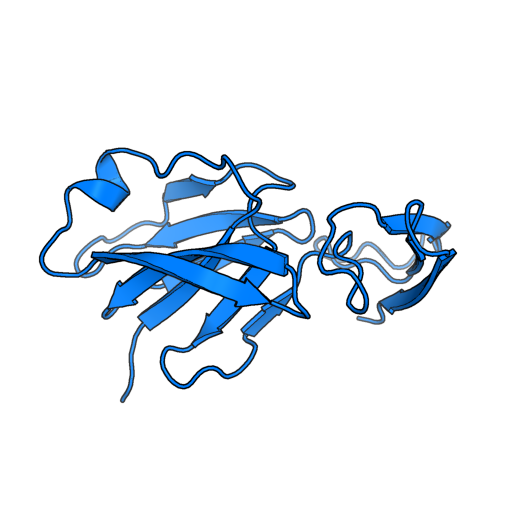 O 1
ATOM 857 N N . PRO A 1 108 ? 24.196 7.469 -8.253 1.00 55.38 108 PRO A N 1
ATOM 858 C CA . PRO A 1 108 ? 24.640 7.137 -6.897 1.00 55.38 108 PRO A CA 1
ATOM 859 C C . PRO A 1 108 ? 24.635 8.299 -5.903 1.00 55.38 108 PRO A C 1
ATOM 861 O O . PRO A 1 108 ? 24.526 8.073 -4.701 1.00 55.38 108 PRO A O 1
ATOM 864 N N . SER A 1 109 ? 24.728 9.537 -6.389 1.00 54.22 109 SER A N 1
ATOM 865 C CA . SER A 1 109 ? 24.784 10.759 -5.581 1.00 54.22 109 SER A CA 1
ATOM 866 C C . SER A 1 109 ? 23.440 11.179 -4.970 1.00 54.22 109 SER A C 1
ATOM 868 O O . SER A 1 109 ? 23.403 12.141 -4.207 1.00 54.22 109 SER A O 1
ATOM 870 N N . THR A 1 110 ? 22.337 10.486 -5.276 1.00 51.84 110 THR A N 1
ATOM 871 C CA . THR A 1 110 ? 20.973 10.961 -4.966 1.00 51.84 110 THR A CA 1
ATOM 872 C C . THR A 1 110 ? 20.227 10.152 -3.906 1.00 51.84 110 THR A C 1
ATOM 874 O O . THR A 1 110 ? 19.087 10.488 -3.583 1.00 51.84 110 THR A O 1
ATOM 877 N N . VAL A 1 111 ? 20.854 9.137 -3.292 1.00 47.44 111 VAL A N 1
ATOM 878 C CA . VAL A 1 111 ? 20.272 8.442 -2.127 1.00 47.44 111 VAL A CA 1
ATOM 879 C C . VAL A 1 111 ? 20.497 9.276 -0.875 1.00 47.44 111 VAL A C 1
ATOM 881 O O . VAL A 1 111 ? 21.307 8.966 -0.006 1.00 47.44 111 VAL A O 1
ATOM 884 N N . VAL A 1 112 ? 19.749 10.369 -0.785 1.00 49.34 112 VAL A N 1
ATOM 885 C CA . VAL A 1 112 ? 19.591 11.124 0.453 1.00 49.34 112 VAL A CA 1
ATOM 886 C C . VAL A 1 112 ? 18.285 10.655 1.091 1.00 49.34 112 VAL A C 1
ATOM 888 O O . VAL A 1 112 ? 17.212 10.731 0.491 1.00 49.34 112 VAL A O 1
ATOM 891 N N . ALA A 1 113 ? 18.378 10.107 2.305 1.00 52.28 113 ALA A N 1
ATOM 892 C CA . ALA A 1 113 ? 17.231 9.698 3.125 1.00 52.28 113 ALA A CA 1
ATOM 893 C C . ALA A 1 113 ? 16.246 8.709 2.451 1.00 52.28 113 ALA A C 1
ATOM 895 O O . ALA A 1 113 ? 15.030 8.821 2.596 1.00 52.28 113 ALA A O 1
ATOM 896 N N . GLY A 1 114 ? 16.760 7.727 1.698 1.00 55.75 114 GLY A N 1
ATOM 897 C CA . GLY A 1 114 ? 15.957 6.646 1.102 1.00 55.75 114 GLY A CA 1
ATOM 898 C C . GLY A 1 114 ? 15.185 7.032 -0.162 1.00 55.75 114 GLY A C 1
ATOM 899 O O . GLY A 1 114 ? 14.576 6.173 -0.803 1.00 55.75 114 GLY A O 1
ATOM 900 N N . ARG A 1 115 ? 15.227 8.297 -0.570 1.00 62.19 115 ARG A N 1
ATOM 901 C CA . ARG A 1 115 ? 14.632 8.728 -1.829 1.00 62.19 115 ARG A CA 1
ATOM 902 C C . ARG A 1 115 ? 15.577 8.384 -2.989 1.00 62.19 115 ARG A C 1
ATOM 904 O O . ARG A 1 115 ? 16.788 8.342 -2.808 1.00 62.19 115 ARG A O 1
ATOM 911 N N . VAL A 1 116 ? 15.020 8.039 -4.149 1.00 68.75 116 VAL A N 1
ATOM 912 C CA . VAL A 1 116 ? 15.789 7.519 -5.292 1.00 68.75 116 VAL A CA 1
ATOM 913 C C . VAL A 1 116 ? 15.446 8.335 -6.528 1.00 68.75 116 VAL A C 1
ATOM 915 O O . VAL A 1 116 ? 14.273 8.359 -6.908 1.00 68.75 116 VAL A O 1
ATOM 918 N N . ASN A 1 117 ? 16.463 8.925 -7.163 1.00 75.50 117 ASN A N 1
ATOM 919 C CA . ASN A 1 117 ? 16.366 9.404 -8.538 1.00 75.50 117 ASN A CA 1
ATOM 920 C C . ASN A 1 117 ? 16.743 8.262 -9.478 1.00 75.50 117 ASN A C 1
ATOM 922 O O . ASN A 1 117 ? 17.892 7.816 -9.502 1.00 75.50 117 ASN A O 1
ATOM 926 N N . ALA A 1 118 ? 15.759 7.739 -10.203 1.00 81.62 118 ALA A N 1
ATOM 927 C CA . ALA A 1 118 ? 15.994 6.647 -11.135 1.00 81.62 118 ALA A CA 1
ATOM 928 C C . ALA A 1 118 ? 14.929 6.559 -12.224 1.00 81.62 118 ALA A C 1
ATOM 930 O O . ALA A 1 118 ? 13.770 6.948 -12.039 1.00 81.62 118 ALA A O 1
ATOM 931 N N . ASN A 1 119 ? 15.338 5.932 -13.324 1.00 87.25 119 ASN A N 1
ATOM 932 C CA . ASN A 1 119 ? 14.440 5.483 -14.376 1.00 87.25 119 ASN A CA 1
ATOM 933 C C . ASN A 1 119 ? 14.047 4.032 -14.114 1.00 87.25 119 ASN A C 1
ATOM 935 O O . ASN A 1 119 ? 14.895 3.177 -13.834 1.00 87.25 119 ASN A O 1
ATOM 939 N N . PHE A 1 120 ? 12.755 3.757 -14.223 1.00 89.44 120 PHE A N 1
ATOM 940 C CA . PHE A 1 120 ? 12.179 2.440 -14.030 1.00 89.44 120 PHE A CA 1
ATOM 941 C C . PHE A 1 120 ? 11.508 1.959 -15.307 1.00 89.44 120 PHE A C 1
ATOM 943 O O . PHE A 1 120 ? 10.915 2.740 -16.049 1.00 89.44 120 PHE A O 1
ATOM 950 N N . LYS A 1 121 ? 11.531 0.644 -15.509 1.00 92.75 121 LYS A N 1
ATOM 951 C CA . LYS A 1 121 ? 10.789 -0.043 -16.564 1.00 92.75 121 LYS A CA 1
ATOM 952 C C . LYS A 1 121 ? 9.974 -1.184 -15.988 1.00 92.75 121 LYS A C 1
ATOM 954 O O . LYS A 1 121 ? 10.463 -1.989 -15.195 1.00 92.75 121 LYS A O 1
ATOM 959 N N . CYS A 1 122 ? 8.720 -1.282 -16.401 1.00 93.62 122 CYS A N 1
ATOM 960 C CA . CYS A 1 122 ? 7.847 -2.376 -16.022 1.00 93.62 122 CYS A CA 1
ATOM 961 C C . CYS A 1 122 ? 8.258 -3.647 -16.763 1.00 93.62 122 CYS A C 1
ATOM 963 O O . CYS A 1 122 ? 8.150 -3.711 -17.987 1.00 93.62 122 CYS A O 1
ATOM 965 N N . THR A 1 123 ? 8.625 -4.699 -16.032 1.00 93.50 123 THR A N 1
ATOM 966 C CA . THR A 1 123 ? 8.952 -5.994 -16.652 1.00 93.50 123 THR A CA 1
ATOM 967 C C . THR A 1 123 ? 7.738 -6.730 -17.231 1.00 93.50 123 THR A C 1
ATOM 969 O O . THR A 1 123 ? 7.914 -7.723 -17.925 1.00 93.50 123 THR A O 1
ATOM 972 N N . LYS A 1 124 ? 6.511 -6.251 -16.972 1.00 92.12 124 LYS A N 1
ATOM 973 C CA . LYS A 1 124 ? 5.263 -6.868 -17.446 1.00 92.12 124 LYS A CA 1
ATOM 974 C C . LYS A 1 124 ? 4.693 -6.222 -18.711 1.00 92.12 124 LYS A C 1
ATOM 976 O O . LYS A 1 124 ? 4.266 -6.938 -19.604 1.00 92.12 124 LYS A O 1
ATOM 981 N N . CYS A 1 125 ? 4.638 -4.890 -18.774 1.00 92.25 125 CYS A N 1
ATOM 982 C CA . CYS A 1 125 ? 4.040 -4.159 -19.904 1.00 92.25 125 CYS A CA 1
ATOM 983 C C . CYS A 1 125 ? 5.011 -3.211 -20.621 1.00 92.25 125 CYS A C 1
ATOM 985 O O . CYS A 1 125 ? 4.598 -2.495 -21.523 1.00 92.25 125 CYS A O 1
ATOM 987 N N . GLY A 1 126 ? 6.282 -3.153 -20.209 1.00 91.94 126 GLY A N 1
ATOM 988 C CA . GLY A 1 126 ? 7.295 -2.304 -20.841 1.00 91.94 126 GLY A CA 1
ATOM 989 C C . GLY A 1 126 ? 7.200 -0.809 -20.524 1.00 91.94 126 GLY A C 1
ATOM 990 O O . GLY A 1 126 ? 8.150 -0.097 -20.829 1.00 91.94 126 GLY A O 1
ATOM 991 N N . HIS A 1 127 ? 6.122 -0.342 -19.878 1.00 93.69 127 HIS A N 1
ATOM 992 C CA . HIS A 1 127 ? 5.956 1.054 -19.454 1.00 93.69 127 HIS A CA 1
ATOM 993 C C . HIS A 1 127 ? 7.170 1.563 -18.666 1.00 93.69 127 HIS A C 1
ATOM 995 O O . HIS A 1 127 ? 7.615 0.893 -17.729 1.00 93.69 127 HIS A O 1
ATOM 1001 N N . GLN A 1 128 ? 7.658 2.751 -19.015 1.00 92.62 128 GLN A N 1
ATOM 1002 C CA . GLN A 1 128 ? 8.786 3.412 -18.364 1.00 92.62 128 GLN A CA 1
ATOM 1003 C C . GLN A 1 128 ? 8.319 4.644 -17.592 1.00 92.62 128 GLN A C 1
ATOM 1005 O O . GLN A 1 128 ? 7.411 5.343 -18.029 1.00 92.62 128 GLN A O 1
ATOM 1010 N N . TRP A 1 129 ? 8.931 4.905 -16.440 1.00 89.44 129 TRP A N 1
ATOM 1011 C CA . TRP A 1 129 ? 8.674 6.112 -15.658 1.00 89.44 129 TRP A CA 1
ATOM 1012 C C . TRP A 1 129 ? 9.926 6.566 -14.926 1.00 89.44 129 TRP A C 1
ATOM 1014 O O . TRP A 1 129 ? 10.792 5.765 -14.570 1.00 89.44 129 TRP A O 1
ATOM 1024 N N . GLU A 1 130 ? 9.986 7.862 -14.662 1.00 83.06 130 GLU A N 1
ATOM 1025 C CA . GLU A 1 130 ? 11.027 8.466 -13.844 1.00 83.06 130 GLU A CA 1
ATOM 1026 C C . GLU A 1 130 ? 10.47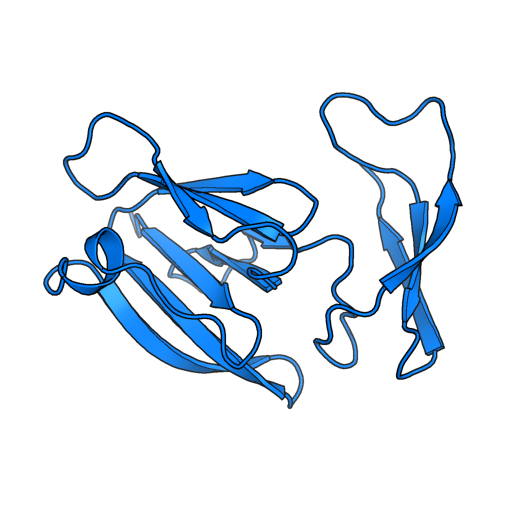7 8.722 -12.440 1.00 83.06 130 GLU A C 1
ATOM 1028 O O . GLU A 1 130 ? 9.319 9.123 -12.277 1.00 83.06 130 GLU A O 1
ATOM 1033 N N . LYS A 1 131 ? 11.302 8.516 -11.413 1.00 74.81 131 LYS A N 1
ATOM 1034 C CA . LYS A 1 131 ? 11.041 9.077 -10.084 1.00 74.81 131 LYS A CA 1
ATOM 1035 C C . LYS A 1 131 ? 12.145 10.082 -9.786 1.00 74.81 131 LYS A C 1
ATOM 1037 O O . LYS A 1 131 ? 13.317 9.725 -9.830 1.00 74.81 131 LYS A O 1
ATOM 1042 N N . ARG A 1 132 ? 11.742 11.331 -9.543 1.00 67.00 132 ARG A N 1
ATOM 1043 C CA . ARG A 1 132 ? 12.606 12.451 -9.162 1.00 67.00 132 ARG A CA 1
ATOM 1044 C C . ARG A 1 132 ? 12.203 12.916 -7.763 1.00 67.00 132 ARG A C 1
ATOM 1046 O O . ARG A 1 132 ? 11.014 12.887 -7.434 1.00 67.00 132 ARG A O 1
ATOM 1053 N N . VAL A 1 133 ? 13.190 13.260 -6.951 1.00 65.19 133 VAL A N 1
ATOM 1054 C CA . VAL A 1 133 ? 13.073 13.640 -5.537 1.00 65.19 133 VAL A CA 1
ATOM 1055 C C . VAL A 1 133 ? 13.072 15.144 -5.365 1.00 65.19 133 VAL A C 1
ATOM 1057 O O . VAL A 1 133 ? 13.868 15.801 -6.067 1.00 65.19 133 VAL A O 1
#

Mean predicted aligned error: 5.57 Å

Nearest PDB structures (foldseek):
  9fzc-assembly2_D  TM=2.868E-01  e=7.096E-01  Vicugna pacos
  7kji-assembly1_A  TM=2.863E-01  e=2.053E+00  Vicugna pacos
  6tcq-assembly1_H  TM=2.027E-01  e=9.759E-01  Homo sapiens
  6v18-assembly1_B  TM=2.993E-01  e=9.581E+00  Homo sapiens

Solvent-accessible surface area (backbone atoms only — not comparable to full-atom values): 7456 Å² total; per-residue (Å²): 134,76,57,24,34,28,40,34,29,42,72,89,64,78,76,47,63,86,58,62,72,39,59,94,39,38,51,74,53,72,48,73,46,63,86,35,75,29,35,36,41,34,29,50,54,20,49,72,50,79,42,53,63,12,22,30,28,38,24,51,64,95,51,95,56,73,42,83,60,39,58,63,72,32,36,45,36,37,21,36,72,89,66,50,80,72,48,66,24,73,34,44,26,82,71,66,60,40,85,40,38,41,79,76,47,78,54,84,91,44,67,60,92,72,40,60,42,34,38,30,32,20,78,84,78,63,57,68,51,75,42,82,122

Radius of gyration: 15.13 Å; Cα contacts (8 Å, |Δi|>4): 309; chains: 1; bounding box: 39×29×42 Å

Organism: NCBI:txid1618648

Foldseek 3Di:
DQAWKKWWWDPPDDWDPVLVVPVVFWDWDWDDQLNDITIMIIGGNKDWDAQQQGWIWIDHVPRPDTDGGDDGPTTAFMAGPVRHTPDGHPQQDNNPRHSQWDFDDFDPVPPDPRAGFTWTAGPPPRDIDTDDD

Secondary structure (DSSP, 8-state):
---EEEEEE-TTPPPPHHHHT-TTTEEEEEEEETTEEEEEEEEET-EEEEETTTEEEEEPTT-SS-EEEE-TTSEEEEEETTS-EEEE-TTB-TTT--B-EEEEEE-GGG-STT---EEEEETTT--EEEE--